Protein AF-A0A3D0H6E4-F1 (afdb_monomer)

Radius of gyration: 16.44 Å; Cα contacts (8 Å, |Δi|>4): 203; chains: 1; bounding box: 37×35×42 Å

Solvent-accessible surface area (backbone atoms only — not comparable to full-atom values): 6927 Å² total; per-residue (Å²): 135,90,64,76,42,82,32,69,51,77,86,51,49,66,57,45,46,75,72,69,49,87,37,74,46,49,56,54,68,48,53,62,53,48,53,51,44,32,73,77,40,76,65,45,61,61,53,48,52,47,41,69,38,87,91,57,66,43,31,79,40,81,30,47,26,72,49,80,49,31,52,49,72,46,36,57,65,31,44,78,74,58,24,47,65,49,30,38,37,50,98,93,40,80,39,70,72,59,67,48,78,43,78,42,30,71,82,22,25,42,30,30,39,22,70,66,86,69,87,66,84

pLDDT: mean 88.7, std 9.12, range [44.66, 97.56]

Nearest PDB structures (foldseek):
  8djb-assembly1_A  TM=7.025E-01  e=7.208E-06  Methanothermobacter thermautotrophicus
  6s5d-assembly1_B-2  TM=4.258E-01  e=9.759E-05  Bacillus subtilis subsp. subtilis str. 168
  4j7c-assembly1_B  TM=4.639E-01  e=3.591E-04  Bacillus subtilis subsp. subtilis str. 168
  6i8v-assembly1_A-2  TM=4.024E-01  e=1.931E-04  Bacillus subtilis subsp. subtilis str. 168
  4xtt-assembly1_B  TM=6.729E-01  e=5.816E-02  Staphylococcus aureus 08BA02176

Foldseek 3Di:
DQDEAEAQDPVCVVVCVVVVNPHYDHVNVVVVVVVVCCVVPPPVVVVVCQAVDPPFHKYKDWAFEAAKDFQLVVQVVQVVVAKGFQWKQPPNDTDGPDDRRDIDGGPITTIIIGGDYDHHD

Mean predicted aligned error: 5.84 Å

Structure (mmCIF, N/CA/C/O backbone):
data_AF-A0A3D0H6E4-F1
#
_entry.id   AF-A0A3D0H6E4-F1
#
loop_
_atom_site.group_PDB
_atom_site.id
_atom_site.type_symbol
_atom_site.label_atom_id
_atom_site.label_alt_id
_atom_site.label_comp_id
_atom_site.label_asym_id
_atom_site.label_entity_id
_atom_site.label_seq_id
_atom_site.pdbx_PDB_ins_code
_atom_site.Cartn_x
_atom_site.Cartn_y
_atom_site.Cartn_z
_atom_site.occupancy
_atom_site.B_iso_or_equiv
_atom_site.auth_seq_id
_atom_site.auth_comp_id
_atom_site.auth_asym_id
_atom_site.auth_atom_id
_atom_site.pdbx_PDB_model_num
ATOM 1 N N . THR A 1 1 ? -3.944 -22.206 -6.076 1.00 44.66 1 THR A N 1
ATOM 2 C CA . THR A 1 1 ? -2.506 -21.943 -6.278 1.00 44.66 1 THR A CA 1
ATOM 3 C C . THR A 1 1 ? -2.350 -20.489 -6.657 1.00 44.66 1 THR A C 1
ATOM 5 O O . THR A 1 1 ? -3.066 -20.068 -7.549 1.00 44.66 1 THR A O 1
ATOM 8 N N . ASN A 1 2 ? -1.515 -19.706 -5.968 1.00 55.31 2 ASN A N 1
ATOM 9 C CA . ASN A 1 2 ? -1.212 -18.332 -6.389 1.00 55.31 2 ASN A CA 1
ATOM 10 C C . ASN A 1 2 ? 0.083 -18.372 -7.205 1.00 55.31 2 ASN A C 1
ATOM 12 O O . ASN A 1 2 ? 1.160 -18.422 -6.617 1.00 55.31 2 ASN A O 1
ATOM 16 N N . THR A 1 3 ? -0.018 -18.392 -8.533 1.00 74.19 3 THR A N 1
ATOM 17 C CA . THR A 1 3 ? 1.152 -18.297 -9.416 1.00 74.19 3 THR A CA 1
ATOM 18 C C . THR A 1 3 ? 1.428 -16.826 -9.698 1.00 74.19 3 THR A C 1
ATOM 20 O O . THR A 1 3 ? 0.522 -16.092 -10.092 1.00 74.19 3 THR A O 1
ATOM 23 N N . VAL A 1 4 ? 2.665 -16.393 -9.468 1.00 77.88 4 VAL A N 1
ATOM 24 C CA . VAL A 1 4 ? 3.139 -15.061 -9.854 1.00 77.88 4 VAL A CA 1
ATOM 25 C C . VAL A 1 4 ? 4.090 -15.243 -11.025 1.00 77.88 4 VAL A C 1
ATOM 27 O O . VAL A 1 4 ? 4.995 -16.072 -10.949 1.00 77.88 4 VAL A O 1
ATOM 30 N N . VAL A 1 5 ? 3.860 -14.501 -12.105 1.00 83.00 5 VAL A N 1
ATOM 31 C CA . VAL A 1 5 ? 4.700 -14.529 -13.305 1.00 83.00 5 VAL A CA 1
ATOM 32 C C . VAL A 1 5 ? 5.403 -13.186 -13.435 1.00 83.00 5 VAL A C 1
ATOM 34 O O . VAL A 1 5 ? 4.761 -12.134 -13.438 1.00 83.00 5 VAL A O 1
ATOM 37 N N . GLU A 1 6 ? 6.727 -13.221 -13.530 1.00 82.00 6 GLU A N 1
ATOM 38 C CA . GLU A 1 6 ? 7.516 -12.041 -13.861 1.00 82.00 6 GLU A CA 1
ATOM 39 C C . GLU A 1 6 ? 7.406 -11.741 -15.362 1.00 82.00 6 GLU A C 1
ATOM 41 O O . GLU A 1 6 ? 7.485 -12.640 -16.200 1.00 82.00 6 GLU A O 1
ATOM 46 N N . CYS A 1 7 ? 7.224 -10.467 -15.703 1.00 83.31 7 CYS A N 1
ATOM 47 C CA . CYS A 1 7 ? 7.142 -9.981 -17.072 1.00 83.31 7 CYS A CA 1
ATOM 48 C C . CYS A 1 7 ? 8.184 -8.882 -17.295 1.00 83.31 7 CYS A C 1
ATOM 50 O O . CYS A 1 7 ? 8.018 -7.752 -16.851 1.00 83.31 7 CYS A O 1
ATOM 52 N N . VAL A 1 8 ? 9.260 -9.182 -18.014 1.00 80.44 8 VAL A N 1
ATOM 53 C CA . VAL A 1 8 ? 10.312 -8.183 -18.265 1.00 80.44 8 VAL A CA 1
ATOM 54 C C . VAL A 1 8 ? 9.889 -7.182 -19.341 1.00 80.44 8 VAL A C 1
ATOM 56 O O . VAL A 1 8 ? 10.204 -6.007 -19.233 1.00 80.44 8 VAL A O 1
ATOM 59 N N . ASP A 1 9 ? 9.137 -7.601 -20.358 1.00 82.44 9 ASP A N 1
ATOM 60 C CA . ASP A 1 9 ? 8.654 -6.710 -21.419 1.00 82.44 9 ASP A CA 1
ATOM 61 C C . ASP A 1 9 ? 7.181 -6.320 -21.186 1.00 82.44 9 ASP A C 1
ATOM 63 O O . ASP A 1 9 ? 6.315 -7.198 -21.223 1.00 82.44 9 ASP A O 1
ATOM 67 N N . PRO A 1 10 ? 6.852 -5.028 -21.006 1.00 77.88 10 PRO A N 1
ATOM 68 C CA . PRO A 1 10 ? 5.478 -4.560 -20.836 1.00 77.88 10 PRO A CA 1
ATOM 69 C C . PRO A 1 10 ? 4.518 -4.985 -21.951 1.00 77.88 10 PRO A C 1
ATOM 71 O O . PRO A 1 10 ? 3.322 -5.134 -21.695 1.00 77.88 10 PRO A O 1
ATOM 74 N N . ALA A 1 11 ? 5.014 -5.168 -23.179 1.00 82.69 11 ALA A N 1
ATOM 75 C CA . ALA A 1 11 ? 4.198 -5.581 -24.319 1.00 82.69 11 ALA A CA 1
ATOM 76 C C . ALA A 1 11 ? 3.696 -7.031 -24.192 1.00 82.69 11 ALA A C 1
ATOM 78 O O . ALA A 1 11 ? 2.684 -7.398 -24.788 1.00 82.69 11 ALA A O 1
ATOM 79 N N . SER A 1 12 ? 4.363 -7.849 -23.374 1.00 82.62 12 SER A N 1
ATOM 80 C CA . SER A 1 12 ? 4.008 -9.254 -23.151 1.00 82.62 12 SER A CA 1
ATOM 81 C C . SER A 1 12 ? 2.923 -9.450 -22.081 1.00 82.62 12 SER A C 1
ATOM 83 O O . SER A 1 12 ? 2.361 -10.541 -21.965 1.00 82.62 12 SER A O 1
ATOM 85 N N . GLU A 1 13 ? 2.571 -8.406 -21.320 1.00 81.06 13 GLU A N 1
ATOM 86 C CA . GLU A 1 13 ? 1.631 -8.504 -20.194 1.00 81.06 13 GLU A CA 1
ATOM 87 C C . GLU A 1 13 ? 0.227 -8.960 -20.635 1.00 81.06 13 GLU A C 1
ATOM 89 O O . GLU A 1 13 ? -0.395 -9.808 -19.991 1.00 81.06 13 GLU A O 1
ATOM 94 N N . GLU A 1 14 ? -0.279 -8.440 -21.759 1.00 79.31 14 GLU A N 1
ATOM 95 C CA . GLU A 1 14 ? -1.615 -8.794 -22.260 1.00 79.31 14 GLU A CA 1
ATOM 96 C C . GLU A 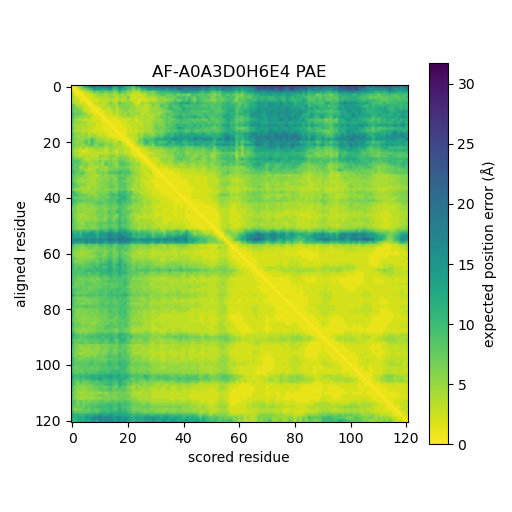1 14 ? -1.691 -10.266 -22.696 1.00 79.31 14 GLU A C 1
ATOM 98 O O . GLU A 1 14 ? -2.694 -10.943 -22.454 1.00 79.31 14 GLU A O 1
ATOM 103 N N . LEU A 1 15 ? -0.616 -10.786 -23.296 1.00 83.06 15 LEU A N 1
ATOM 104 C CA . LEU A 1 15 ? -0.517 -12.185 -23.713 1.00 83.06 15 LEU A CA 1
ATOM 105 C C . LEU A 1 15 ? -0.496 -13.124 -22.503 1.00 83.06 15 LEU A C 1
ATOM 107 O O . LEU A 1 15 ? -1.238 -14.105 -22.477 1.00 83.06 15 LEU A O 1
ATOM 111 N N . LEU A 1 16 ? 0.287 -12.792 -21.473 1.00 81.88 16 LEU A N 1
ATOM 112 C CA . LEU A 1 16 ? 0.340 -13.555 -20.222 1.00 81.88 16 LEU A CA 1
ATOM 113 C C . LEU A 1 16 ? -1.018 -13.578 -19.507 1.00 81.88 16 LEU A C 1
ATOM 115 O O . LEU A 1 16 ? -1.428 -14.616 -18.982 1.00 81.88 16 LEU A O 1
ATOM 119 N N . ARG A 1 17 ? -1.754 -12.460 -19.539 1.00 80.75 17 ARG A N 1
ATOM 120 C CA . ARG A 1 17 ? -3.100 -12.367 -18.957 1.00 80.75 17 ARG A CA 1
ATOM 121 C C . ARG A 1 17 ? -4.088 -13.263 -19.706 1.00 80.75 17 ARG A C 1
ATOM 123 O O . ARG A 1 17 ? -4.845 -13.997 -19.077 1.00 80.75 17 ARG A O 1
ATOM 130 N N . LYS A 1 18 ? -4.040 -13.264 -21.044 1.00 81.94 18 LYS A N 1
ATOM 131 C CA . LYS A 1 18 ? -4.845 -14.165 -21.894 1.00 81.94 18 LYS A CA 1
ATOM 132 C C . LYS A 1 18 ? -4.489 -15.642 -21.701 1.00 81.94 18 LYS A C 1
ATOM 134 O O . LYS A 1 18 ? -5.362 -16.489 -21.848 1.00 81.94 18 LYS A O 1
ATOM 139 N N . ALA A 1 19 ? -3.247 -15.949 -21.331 1.00 82.25 19 ALA A N 1
ATOM 140 C CA . ALA A 1 19 ? -2.793 -17.304 -21.017 1.00 82.25 19 ALA A CA 1
ATOM 141 C C . ALA A 1 19 ? -3.232 -17.807 -19.623 1.00 82.25 19 ALA A C 1
ATOM 143 O O . ALA A 1 19 ? -2.848 -18.905 -19.225 1.00 82.25 19 ALA A O 1
ATOM 144 N N . GLY A 1 20 ? -4.027 -17.028 -18.880 1.00 76.00 20 GLY A N 1
ATOM 145 C CA . GLY A 1 20 ? -4.541 -17.417 -17.564 1.00 76.00 20 GLY A CA 1
ATOM 146 C C . GLY A 1 20 ? -3.583 -17.131 -16.407 1.00 76.00 20 GLY A C 1
ATOM 147 O O . GLY A 1 20 ? -3.721 -17.726 -15.344 1.00 76.00 20 GLY A O 1
ATOM 148 N N . SER A 1 21 ? -2.601 -16.239 -16.590 1.00 77.81 21 SER A N 1
ATOM 149 C CA . SER A 1 21 ? -1.759 -15.784 -15.479 1.00 77.81 21 SER A CA 1
ATOM 150 C C . SER A 1 21 ? -2.503 -14.725 -14.661 1.00 77.81 21 SER A C 1
ATOM 152 O O . SER A 1 21 ? -2.736 -13.615 -15.139 1.00 77.81 21 SER A O 1
ATOM 154 N N . ASP A 1 22 ? -2.854 -15.054 -13.417 1.00 68.31 22 ASP A N 1
ATOM 155 C CA . ASP A 1 22 ? -3.676 -14.187 -12.557 1.00 68.31 22 ASP A CA 1
ATOM 156 C C . ASP A 1 22 ? -2.904 -13.000 -11.959 1.00 68.31 22 ASP A C 1
ATOM 158 O O . ASP A 1 22 ? -3.488 -11.965 -11.628 1.00 68.31 22 ASP A O 1
ATOM 162 N N . ARG A 1 23 ? -1.584 -13.147 -11.773 1.00 77.56 23 ARG A N 1
ATOM 163 C CA . ARG A 1 23 ? -0.717 -12.142 -11.140 1.00 77.56 23 ARG A CA 1
ATOM 164 C C . ARG A 1 23 ? 0.573 -11.979 -11.931 1.00 77.56 23 ARG A C 1
ATOM 166 O O . ARG A 1 23 ? 1.482 -12.798 -11.822 1.00 77.56 23 ARG A O 1
ATOM 173 N N . ILE A 1 24 ? 0.635 -10.910 -12.714 1.00 79.94 24 ILE A N 1
ATOM 174 C CA . ILE A 1 24 ? 1.790 -10.566 -13.542 1.00 79.94 24 ILE A CA 1
ATOM 175 C C . ILE A 1 24 ? 2.475 -9.356 -12.913 1.00 79.94 24 ILE A C 1
ATOM 177 O O . ILE A 1 24 ? 1.818 -8.347 -12.659 1.00 79.94 24 ILE A O 1
ATOM 181 N N . VAL A 1 25 ? 3.776 -9.456 -12.651 1.00 81.44 25 VAL A N 1
ATOM 182 C CA . VAL A 1 25 ? 4.590 -8.339 -12.154 1.00 81.44 25 VAL A CA 1
ATOM 183 C C . VAL A 1 25 ? 5.526 -7.914 -13.272 1.00 81.44 25 VAL A C 1
ATOM 185 O O . VAL A 1 25 ? 6.403 -8.681 -13.661 1.00 81.44 25 VAL A O 1
ATOM 188 N N . CYS A 1 26 ? 5.321 -6.709 -13.811 1.00 80.62 26 CYS A N 1
ATOM 189 C CA . CYS A 1 26 ? 6.162 -6.189 -14.881 1.00 80.62 26 CYS A CA 1
ATOM 190 C C . CYS A 1 26 ? 7.326 -5.363 -14.325 1.00 80.62 26 CYS A C 1
ATOM 192 O O . CYS A 1 26 ? 7.154 -4.176 -14.059 1.00 80.62 26 CYS A O 1
ATOM 194 N N . THR A 1 27 ? 8.485 -5.990 -14.121 1.00 80.06 27 THR A N 1
ATOM 195 C CA . THR A 1 27 ? 9.630 -5.406 -13.399 1.00 80.06 27 THR A CA 1
ATOM 196 C C . THR A 1 27 ? 10.205 -4.172 -14.093 1.00 80.06 27 THR A C 1
ATOM 198 O O . THR A 1 27 ? 10.346 -3.130 -13.459 1.00 80.06 27 THR A O 1
ATOM 201 N N . SER A 1 28 ? 10.373 -4.210 -15.416 1.00 80.75 28 SER A N 1
ATOM 202 C CA . SER A 1 28 ? 10.918 -3.079 -16.190 1.00 80.75 28 SER A CA 1
ATOM 203 C C . SER A 1 28 ? 10.097 -1.786 -16.111 1.00 80.75 28 SER A C 1
ATOM 205 O O . SER A 1 28 ? 10.654 -0.693 -16.225 1.00 80.75 28 SER A O 1
ATOM 207 N N . ARG A 1 29 ? 8.772 -1.870 -15.897 1.00 77.56 29 ARG A N 1
ATOM 208 C CA . ARG A 1 29 ? 7.939 -0.674 -15.669 1.00 77.56 29 ARG A CA 1
ATOM 209 C C . ARG A 1 29 ? 8.301 0.024 -14.365 1.00 77.56 29 ARG A C 1
ATOM 211 O O . ARG A 1 29 ? 8.183 1.245 -14.284 1.00 77.56 29 ARG A O 1
ATOM 218 N N . TYR A 1 30 ? 8.700 -0.739 -13.354 1.00 81.94 30 TYR A N 1
ATOM 219 C CA . TYR A 1 30 ? 9.048 -0.194 -12.052 1.00 81.94 30 TYR A CA 1
ATOM 220 C C . TYR A 1 30 ? 10.454 0.401 -12.044 1.00 81.94 30 TYR A C 1
ATOM 222 O O . TYR A 1 30 ? 10.628 1.430 -11.404 1.00 81.94 30 TYR A O 1
ATOM 230 N N . ASP A 1 31 ? 11.402 -0.132 -12.819 1.00 86.38 31 ASP A N 1
ATOM 231 C CA . ASP A 1 31 ? 12.789 0.362 -12.853 1.00 86.38 31 ASP A CA 1
ATOM 232 C C . ASP A 1 31 ? 12.884 1.853 -13.217 1.00 86.38 31 ASP A C 1
ATOM 234 O O . ASP A 1 31 ? 13.498 2.648 -12.502 1.00 86.38 31 ASP A O 1
ATOM 238 N N . ALA A 1 32 ? 12.226 2.269 -14.305 1.00 85.38 32 ALA A N 1
ATOM 239 C CA . ALA A 1 32 ? 12.264 3.661 -14.761 1.00 85.38 32 ALA A CA 1
ATOM 240 C C . ALA A 1 32 ? 11.555 4.620 -13.789 1.00 85.38 32 ALA A C 1
ATOM 242 O O . ALA A 1 32 ? 12.012 5.746 -13.561 1.00 85.38 32 ALA A O 1
ATOM 243 N N . LEU A 1 33 ? 10.436 4.176 -13.205 1.00 87.50 33 LEU A N 1
ATOM 244 C CA . LEU A 1 33 ? 9.699 4.951 -12.208 1.00 87.50 33 LEU A CA 1
ATOM 245 C C . LEU A 1 33 ? 10.512 5.098 -10.924 1.00 87.50 33 LEU A C 1
ATOM 247 O O . LEU A 1 33 ? 10.591 6.193 -10.377 1.00 87.50 33 LEU A O 1
ATOM 251 N N . PHE A 1 34 ? 11.143 4.019 -10.474 1.00 90.00 34 PHE A N 1
ATOM 252 C CA . PHE A 1 34 ? 11.940 3.989 -9.261 1.00 90.00 34 PHE A CA 1
ATOM 253 C C . PHE A 1 34 ? 13.185 4.866 -9.377 1.00 90.00 34 PHE A C 1
ATOM 255 O O . PHE A 1 34 ? 13.408 5.707 -8.512 1.00 90.00 34 PHE A O 1
ATOM 262 N N . LEU A 1 35 ? 13.915 4.783 -10.497 1.00 91.62 35 LEU A N 1
ATOM 263 C CA . LEU A 1 35 ? 15.041 5.680 -10.769 1.00 91.62 35 LEU A CA 1
ATOM 264 C C . LEU A 1 35 ? 14.606 7.151 -10.751 1.00 91.62 35 LEU A C 1
ATOM 266 O O . LEU A 1 35 ? 15.283 8.000 -10.177 1.00 91.62 35 LEU A O 1
ATOM 270 N N . SER A 1 36 ? 13.455 7.458 -11.355 1.00 93.31 36 SER A N 1
ATOM 271 C CA . SER A 1 36 ? 12.905 8.817 -11.342 1.00 93.31 36 SER A CA 1
ATOM 272 C C . SER A 1 36 ? 12.549 9.276 -9.925 1.00 93.31 36 SER A C 1
ATOM 274 O O . SER A 1 36 ? 12.777 10.434 -9.588 1.00 93.31 36 SER A O 1
ATOM 276 N N . GLN A 1 37 ? 12.000 8.389 -9.088 1.00 93.00 37 GLN A N 1
ATOM 277 C CA . GLN A 1 37 ? 11.677 8.709 -7.697 1.00 93.00 37 GLN A CA 1
ATOM 278 C C . GLN A 1 37 ? 12.924 8.946 -6.852 1.00 93.00 37 GLN A C 1
ATOM 280 O O . GLN A 1 37 ? 12.936 9.925 -6.118 1.00 93.00 37 GLN A O 1
ATOM 285 N N . GLU A 1 38 ? 13.968 8.133 -6.998 1.00 94.62 38 GLU A N 1
ATOM 286 C CA . GLU A 1 38 ? 15.234 8.326 -6.281 1.00 94.62 38 GLU A CA 1
ATOM 287 C C . GLU A 1 38 ? 15.936 9.626 -6.706 1.00 94.62 38 GLU A C 1
ATOM 289 O O . GLU A 1 38 ? 16.457 10.362 -5.874 1.00 94.62 38 GLU A O 1
ATOM 294 N N . LEU A 1 39 ? 15.882 9.981 -7.996 1.00 95.69 39 LEU A N 1
ATOM 295 C CA . LEU A 1 39 ? 16.402 11.267 -8.476 1.00 95.69 39 LEU A CA 1
ATOM 296 C C . LEU A 1 39 ? 15.645 12.471 -7.892 1.00 95.69 39 LEU A C 1
ATOM 298 O O . LEU A 1 39 ? 16.258 13.498 -7.604 1.00 95.69 39 LEU A O 1
ATOM 302 N N . LEU A 1 40 ? 14.318 12.375 -7.760 1.00 95.81 40 LEU A N 1
ATOM 303 C CA . LEU A 1 40 ? 13.474 13.457 -7.239 1.00 95.81 40 LEU A CA 1
ATOM 304 C C . LEU A 1 40 ? 13.487 13.535 -5.709 1.00 95.81 40 LEU A C 1
ATOM 306 O O . LEU A 1 40 ? 13.375 14.623 -5.148 1.00 95.81 40 LEU A O 1
ATOM 310 N N . ASN A 1 41 ? 13.602 12.388 -5.049 1.00 94.88 41 ASN A N 1
ATOM 311 C CA . ASN A 1 41 ? 13.543 12.224 -3.607 1.00 94.88 41 ASN A CA 1
ATOM 312 C C . ASN A 1 41 ? 14.643 11.234 -3.188 1.00 94.88 41 ASN A C 1
ATOM 314 O O . ASN A 1 41 ? 14.350 10.052 -2.997 1.00 94.88 41 ASN A O 1
ATOM 318 N N . PRO A 1 42 ? 15.899 11.695 -3.053 1.00 95.06 42 PRO A N 1
ATOM 319 C CA . PRO A 1 42 ? 16.989 10.829 -2.625 1.00 95.06 42 PRO A CA 1
ATOM 320 C C . PRO A 1 42 ? 16.670 10.167 -1.284 1.00 95.06 42 PRO A C 1
ATOM 322 O O . PRO A 1 42 ? 16.239 10.849 -0.348 1.00 95.06 42 PRO A O 1
ATOM 325 N N . GLY A 1 43 ? 16.881 8.859 -1.191 1.00 93.12 43 GLY A N 1
ATOM 326 C CA . GLY A 1 43 ? 16.539 8.068 -0.010 1.00 93.12 43 GLY A CA 1
ATOM 327 C C . GLY A 1 43 ? 15.280 7.201 -0.154 1.00 93.12 43 GLY A C 1
ATOM 328 O O . GLY A 1 43 ? 14.915 6.466 0.767 1.00 93.12 43 GLY A O 1
ATOM 329 N N . VAL A 1 44 ? 14.553 7.310 -1.274 1.00 92.56 44 VAL A N 1
ATOM 330 C CA . VAL A 1 44 ? 13.353 6.492 -1.522 1.00 92.56 44 VAL A CA 1
ATOM 331 C C . VAL A 1 44 ? 13.730 5.028 -1.688 1.00 92.56 44 VAL A C 1
ATOM 333 O O . VAL A 1 44 ? 12.946 4.160 -1.296 1.00 92.56 44 VAL A O 1
ATOM 336 N N . GLN A 1 45 ? 14.918 4.740 -2.217 1.00 90.62 45 GLN A N 1
ATOM 337 C CA . GLN A 1 45 ? 15.393 3.374 -2.336 1.00 90.62 45 GLN A CA 1
ATOM 338 C C . GLN A 1 45 ? 15.450 2.663 -0.982 1.00 90.62 45 GLN A C 1
ATOM 340 O O . GLN A 1 45 ? 14.858 1.593 -0.851 1.00 90.62 45 GLN A O 1
ATOM 345 N N . GLU A 1 46 ? 16.053 3.265 0.045 1.00 91.00 46 GLU A N 1
ATOM 346 C CA . GLU A 1 46 ? 16.123 2.649 1.372 1.00 91.00 46 GLU A CA 1
ATOM 347 C C . GLU A 1 46 ? 14.735 2.479 2.006 1.00 91.00 46 GLU A C 1
ATOM 349 O O . GLU A 1 46 ? 14.477 1.481 2.681 1.00 91.00 46 GLU A O 1
ATOM 354 N N . VAL A 1 47 ? 13.815 3.423 1.771 1.00 90.12 47 VAL A N 1
ATOM 355 C CA . VAL A 1 47 ? 12.427 3.318 2.254 1.00 90.12 47 VAL A CA 1
ATOM 356 C C . VAL A 1 47 ? 11.707 2.135 1.607 1.00 90.12 47 VAL A C 1
ATOM 358 O O . VAL A 1 47 ? 10.994 1.394 2.287 1.00 90.12 47 VAL A O 1
ATOM 361 N N . MET A 1 48 ? 11.875 1.950 0.297 1.00 89.75 48 MET A N 1
ATOM 362 C CA . MET A 1 48 ? 11.268 0.830 -0.420 1.00 89.75 48 MET A CA 1
ATOM 363 C C . MET A 1 48 ? 11.904 -0.504 -0.024 1.00 89.75 48 MET A C 1
ATOM 365 O O . MET A 1 48 ? 11.172 -1.479 0.136 1.00 89.75 48 MET A O 1
ATOM 369 N N . ASP A 1 49 ? 13.219 -0.541 0.196 1.00 88.50 49 ASP A N 1
ATOM 370 C CA . ASP A 1 49 ? 13.923 -1.731 0.679 1.00 88.50 49 ASP A CA 1
ATOM 371 C C . ASP A 1 49 ? 13.394 -2.179 2.051 1.00 88.50 49 ASP A C 1
ATOM 373 O O . ASP A 1 49 ? 13.115 -3.365 2.236 1.00 88.50 49 ASP A O 1
ATOM 377 N N . ASP A 1 50 ? 13.177 -1.251 2.992 1.00 88.19 50 ASP A N 1
ATOM 378 C CA . ASP A 1 50 ? 12.581 -1.568 4.299 1.00 88.19 50 ASP A CA 1
ATOM 379 C C . ASP A 1 50 ? 11.137 -2.082 4.157 1.00 88.19 50 ASP A C 1
ATOM 381 O O . ASP A 1 50 ? 10.801 -3.144 4.681 1.00 88.19 50 ASP A O 1
ATOM 385 N N . LEU A 1 51 ? 10.296 -1.388 3.378 1.00 88.81 51 LEU A N 1
ATOM 386 C CA . LEU A 1 51 ? 8.876 -1.736 3.213 1.00 88.81 51 LEU A CA 1
ATOM 387 C C . LEU A 1 51 ? 8.628 -3.049 2.457 1.00 88.81 51 LEU A C 1
ATOM 389 O O . LEU A 1 51 ? 7.594 -3.695 2.667 1.00 88.81 51 LEU A O 1
ATOM 393 N N . LEU A 1 52 ? 9.520 -3.416 1.533 1.00 86.56 52 LEU A N 1
ATOM 394 C CA . LEU A 1 52 ? 9.419 -4.637 0.729 1.00 86.56 52 LEU A CA 1
ATOM 395 C C . LEU A 1 52 ? 10.170 -5.818 1.353 1.00 86.56 52 LEU A C 1
ATOM 397 O O . LEU A 1 52 ? 9.978 -6.961 0.924 1.00 86.56 52 LEU A O 1
ATOM 401 N N . SER A 1 53 ? 10.992 -5.573 2.376 1.00 82.31 53 SER A N 1
ATOM 402 C CA . SER A 1 53 ? 11.723 -6.619 3.074 1.00 82.31 53 SER A CA 1
ATOM 403 C C . SER A 1 53 ? 10.788 -7.600 3.794 1.00 82.31 53 SER A C 1
ATOM 405 O O . SER A 1 53 ? 9.878 -7.249 4.551 1.00 82.31 53 SER A O 1
ATOM 407 N N . ALA A 1 54 ? 11.048 -8.893 3.594 1.00 68.81 54 ALA A N 1
ATOM 408 C CA . ALA A 1 54 ? 10.351 -9.971 4.291 1.00 68.81 54 ALA A CA 1
ATOM 409 C C . ALA A 1 54 ? 11.018 -10.369 5.622 1.00 68.81 54 ALA A C 1
ATOM 411 O O . ALA A 1 54 ? 10.484 -11.218 6.337 1.00 68.81 54 ALA A O 1
ATOM 412 N N . THR A 1 55 ? 12.185 -9.807 5.958 1.00 65.00 55 THR A N 1
ATOM 413 C CA . THR A 1 55 ? 13.027 -10.282 7.074 1.00 65.00 55 THR A CA 1
ATOM 414 C C . THR A 1 55 ? 12.693 -9.656 8.434 1.00 65.00 55 THR A C 1
ATOM 416 O O . THR A 1 55 ? 13.310 -10.010 9.438 1.00 65.00 55 THR A O 1
ATOM 419 N N . GLY A 1 56 ? 11.670 -8.800 8.500 1.00 66.81 56 GLY A N 1
ATOM 420 C CA . GLY A 1 56 ? 11.182 -8.136 9.712 1.00 66.81 56 GLY A CA 1
ATOM 421 C C . GLY A 1 56 ? 10.817 -6.678 9.425 1.00 66.81 56 GLY A C 1
ATOM 422 O O . GLY A 1 56 ? 11.018 -6.212 8.313 1.00 66.81 56 GLY A O 1
ATOM 423 N N . GLY A 1 57 ? 10.283 -5.957 10.414 1.00 79.75 57 GLY A N 1
ATOM 424 C CA . GLY A 1 57 ? 9.987 -4.525 10.268 1.00 79.75 57 GLY A CA 1
ATOM 425 C C . GLY A 1 57 ? 8.553 -4.222 9.834 1.00 79.75 57 GLY A C 1
ATOM 426 O O . GLY A 1 57 ? 7.616 -4.872 10.301 1.00 79.75 57 GLY A O 1
ATOM 427 N N . GLN A 1 58 ? 8.383 -3.178 9.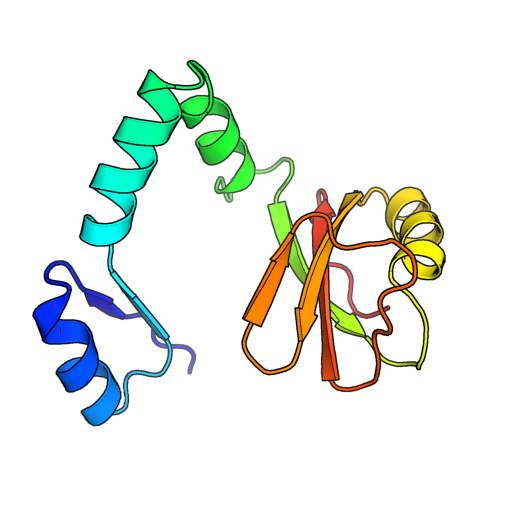026 1.00 90.62 58 GLN A N 1
ATOM 428 C CA . GLN A 1 58 ? 7.090 -2.691 8.546 1.00 90.62 58 GLN A CA 1
ATOM 429 C C . GLN A 1 58 ? 6.791 -3.247 7.151 1.00 90.62 58 GLN A C 1
ATOM 431 O O . GLN A 1 58 ? 7.674 -3.334 6.313 1.00 90.62 58 GLN A O 1
ATOM 436 N N . GLN A 1 59 ? 5.536 -3.602 6.883 1.00 91.88 59 GLN A N 1
ATOM 437 C CA . GLN A 1 59 ? 5.109 -4.149 5.595 1.00 91.88 59 GLN A CA 1
ATOM 438 C C . GLN A 1 59 ? 3.784 -3.553 5.141 1.00 91.88 59 GLN A C 1
ATOM 440 O O . GLN A 1 59 ? 2.947 -3.160 5.957 1.00 91.88 59 GLN A O 1
ATOM 445 N N . LEU A 1 60 ? 3.576 -3.558 3.824 1.00 93.31 60 LEU A N 1
ATOM 446 C CA . LEU A 1 60 ? 2.308 -3.199 3.199 1.00 93.31 60 LEU A CA 1
ATOM 447 C C . LEU A 1 60 ? 1.294 -4.346 3.296 1.00 93.31 60 LEU A C 1
ATOM 449 O O . LEU A 1 60 ? 1.521 -5.461 2.821 1.00 93.31 60 LEU A O 1
ATOM 453 N N . TYR A 1 61 ? 0.119 -4.045 3.842 1.00 93.88 61 TYR A N 1
ATOM 454 C CA . TYR A 1 61 ? -0.997 -4.975 3.954 1.00 93.88 61 TYR A CA 1
ATOM 455 C C . TYR A 1 61 ? -2.249 -4.422 3.285 1.00 93.88 61 TYR A C 1
ATOM 457 O O . TYR A 1 61 ? -2.658 -3.295 3.539 1.00 93.88 61 TYR A O 1
ATOM 465 N N . LEU A 1 62 ? -2.907 -5.264 2.487 1.00 94.69 62 LEU A N 1
ATOM 466 C CA . LEU A 1 62 ? -4.279 -5.046 2.038 1.00 94.69 62 LEU A CA 1
ATOM 467 C C . LEU A 1 62 ? -5.199 -5.889 2.923 1.00 94.69 62 LEU A C 1
ATOM 469 O O . LEU A 1 62 ? -5.136 -7.120 2.866 1.00 94.69 62 LEU A O 1
ATOM 473 N N . THR A 1 63 ? -6.016 -5.230 3.741 1.00 94.88 63 THR A N 1
ATOM 474 C CA . THR A 1 63 ? -6.909 -5.867 4.724 1.00 94.88 63 THR A CA 1
ATOM 475 C C . THR A 1 63 ? -8.357 -5.635 4.326 1.00 94.88 63 THR A C 1
ATOM 477 O O . THR A 1 63 ? -8.738 -4.495 4.074 1.00 94.88 63 THR A O 1
ATOM 480 N N . THR A 1 64 ? -9.151 -6.700 4.244 1.00 94.25 64 THR A N 1
ATOM 481 C CA . THR A 1 64 ? -10.569 -6.621 3.867 1.00 94.25 64 THR A CA 1
ATOM 482 C C . THR A 1 64 ? -11.373 -5.863 4.918 1.00 94.25 64 THR A C 1
ATOM 484 O O . THR A 1 64 ? -11.183 -6.080 6.116 1.00 94.25 64 THR A O 1
ATOM 487 N N . VAL A 1 65 ? -12.275 -5.003 4.449 1.00 94.00 65 VAL A N 1
ATOM 488 C CA . VAL A 1 65 ? -13.261 -4.310 5.281 1.00 94.00 65 VAL A CA 1
ATOM 489 C C . VAL A 1 65 ? -14.554 -5.120 5.322 1.00 94.00 65 VAL A C 1
ATOM 491 O O . VAL A 1 65 ? -15.015 -5.642 4.303 1.00 94.00 65 VAL A O 1
ATOM 494 N N . THR A 1 66 ? -15.128 -5.247 6.515 1.00 91.69 66 THR A N 1
ATOM 495 C CA . THR A 1 66 ? -16.298 -6.099 6.791 1.00 91.69 66 THR A CA 1
ATOM 496 C C . THR A 1 66 ? -17.584 -5.322 7.055 1.00 91.69 66 THR A C 1
ATOM 498 O O . THR A 1 66 ? -18.660 -5.916 7.108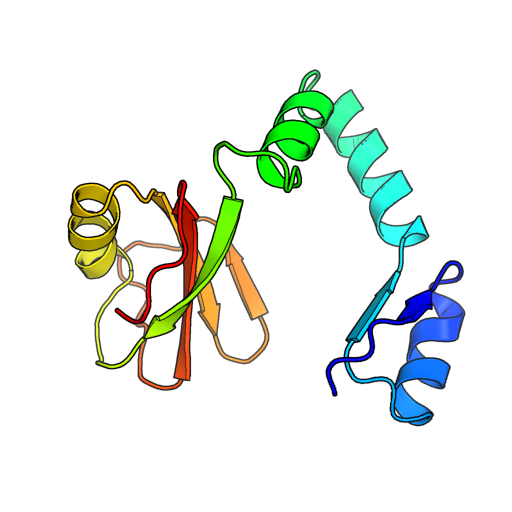 1.00 91.69 66 THR A O 1
ATOM 501 N N . ARG A 1 67 ? -17.492 -3.996 7.192 1.00 92.00 67 ARG A N 1
ATOM 502 C CA . ARG A 1 67 ? -18.609 -3.098 7.505 1.00 92.00 67 ARG A CA 1
ATOM 503 C C . ARG A 1 67 ? -18.519 -1.796 6.714 1.00 92.00 67 ARG A C 1
ATOM 505 O O . ARG A 1 67 ? -17.428 -1.358 6.372 1.00 92.00 67 ARG A O 1
ATOM 512 N N . GLU A 1 68 ? -19.654 -1.143 6.507 1.00 95.56 68 GLU A N 1
ATOM 513 C CA . GLU A 1 68 ? -19.692 0.205 5.932 1.00 95.56 68 GLU A CA 1
ATOM 514 C C . GLU A 1 68 ? -19.118 1.226 6.926 1.00 95.56 68 GLU A C 1
ATOM 516 O O . GLU A 1 68 ? -19.518 1.265 8.094 1.00 95.56 68 GLU A O 1
ATOM 521 N N . THR A 1 69 ? -18.143 2.019 6.482 1.00 95.94 69 THR A N 1
ATOM 522 C CA . THR A 1 69 ? -17.434 3.018 7.298 1.00 95.94 69 THR A CA 1
ATOM 523 C C . THR A 1 69 ? -16.665 3.989 6.393 1.00 95.94 69 THR A C 1
ATOM 525 O O . THR A 1 69 ? -16.818 3.977 5.170 1.00 95.94 69 THR A O 1
ATOM 528 N N . THR A 1 70 ? -15.833 4.848 6.975 1.00 97.25 70 THR A N 1
ATOM 529 C CA . THR A 1 70 ? -14.908 5.718 6.236 1.00 97.25 70 THR A CA 1
ATOM 530 C C . THR A 1 70 ? -13.454 5.406 6.587 1.00 97.25 70 THR A C 1
ATOM 532 O O . THR A 1 70 ? -13.161 4.809 7.628 1.00 97.25 70 THR A O 1
ATOM 535 N N . LEU A 1 71 ? -12.507 5.822 5.739 1.00 96.56 71 LEU A N 1
ATOM 536 C CA . LEU A 1 71 ? -11.079 5.671 6.047 1.00 96.56 71 LEU A CA 1
ATOM 537 C C . LEU A 1 71 ? -10.703 6.357 7.372 1.00 96.56 71 LEU A C 1
ATOM 539 O O . LEU A 1 71 ? -9.938 5.796 8.158 1.00 96.56 71 LEU A O 1
ATOM 543 N N . GLY A 1 72 ? -11.244 7.551 7.629 1.00 96.69 72 GLY A N 1
ATOM 544 C CA . GLY A 1 72 ? -10.983 8.320 8.845 1.00 96.69 72 GLY A CA 1
ATOM 545 C C . GLY A 1 72 ? -11.406 7.577 10.111 1.00 96.69 72 GLY A C 1
ATOM 546 O O . GLY A 1 72 ? -10.648 7.525 11.079 1.00 96.69 72 GLY A O 1
ATOM 547 N N . GLU A 1 73 ? -12.565 6.918 10.077 1.00 96.62 73 GLU A N 1
ATOM 548 C CA . GLU A 1 73 ? -13.055 6.086 11.183 1.00 96.62 73 GLU A CA 1
ATOM 549 C C . GLU A 1 73 ? -12.184 4.844 11.425 1.00 96.62 73 GLU A C 1
ATOM 551 O O . GLU A 1 73 ? -12.062 4.389 12.562 1.00 96.62 73 GLU A O 1
ATOM 556 N N . LEU A 1 74 ? -11.549 4.298 10.383 1.00 94.56 74 LEU A N 1
ATOM 557 C CA . LEU A 1 74 ? -10.649 3.145 10.497 1.00 94.56 74 LEU A CA 1
ATOM 558 C C . LEU A 1 74 ? -9.219 3.512 10.903 1.00 94.56 7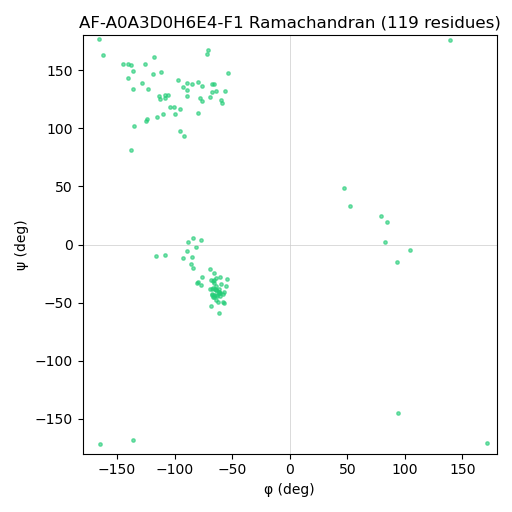4 LEU A C 1
ATOM 560 O O . LEU A 1 74 ? -8.495 2.654 11.417 1.00 94.56 74 LEU A O 1
ATOM 564 N N . ALA A 1 75 ? -8.800 4.765 10.720 1.00 94.25 75 ALA A N 1
ATOM 565 C CA . ALA A 1 75 ? -7.436 5.200 11.012 1.00 94.25 75 ALA A CA 1
ATOM 566 C C . ALA A 1 75 ? -7.060 5.030 12.497 1.00 94.25 75 ALA A C 1
ATOM 568 O O . ALA A 1 75 ? -5.953 4.580 12.801 1.00 94.25 75 ALA A O 1
ATOM 569 N N . GLY A 1 76 ? -7.983 5.340 13.417 1.00 95.00 76 GLY A N 1
ATOM 570 C CA . GLY A 1 76 ? -7.799 5.156 14.863 1.00 95.00 76 GLY A CA 1
ATOM 571 C C . GLY A 1 76 ? -7.580 3.687 15.253 1.00 95.00 76 GLY A C 1
ATOM 572 O O . GLY A 1 76 ? -6.501 3.359 15.750 1.00 95.00 76 GLY A O 1
ATOM 573 N N . PRO A 1 77 ? -8.529 2.782 14.944 1.00 94.12 77 PRO A N 1
ATOM 574 C CA . PRO A 1 77 ? -8.379 1.345 15.179 1.00 94.12 77 PRO A CA 1
ATOM 575 C C . PRO A 1 77 ? -7.131 0.729 14.533 1.00 94.12 77 PRO A C 1
ATOM 577 O O . PRO A 1 77 ? -6.513 -0.166 15.109 1.00 94.12 77 PRO A O 1
ATOM 580 N N . CYS A 1 78 ? -6.728 1.195 13.343 1.00 95.50 78 CYS A N 1
ATOM 581 C CA . CYS A 1 78 ? -5.463 0.775 12.735 1.00 95.50 78 CYS A CA 1
ATOM 582 C C . CYS A 1 78 ? -4.276 1.178 13.615 1.00 95.50 78 CYS A C 1
ATOM 584 O O . CYS A 1 78 ? -3.437 0.336 13.939 1.00 95.50 78 CYS A O 1
ATOM 586 N N . ARG A 1 79 ? -4.231 2.440 14.056 1.00 96.06 79 ARG A N 1
ATOM 587 C CA . ARG A 1 79 ? -3.147 2.967 14.891 1.00 96.06 79 ARG A CA 1
ATOM 588 C C . ARG A 1 79 ? -3.037 2.248 16.231 1.00 96.06 79 ARG A C 1
ATOM 590 O O . ARG A 1 79 ? -1.927 1.924 16.638 1.00 96.06 79 ARG A O 1
ATOM 597 N N . GLU A 1 80 ? -4.158 1.942 16.878 1.00 95.31 80 GLU A N 1
ATOM 598 C CA . GLU A 1 80 ? -4.193 1.158 18.124 1.00 95.31 80 GLU A CA 1
ATOM 599 C C . GLU A 1 80 ? -3.584 -0.238 17.954 1.00 95.31 80 GLU A C 1
ATOM 601 O O . GLU A 1 80 ? -2.924 -0.750 18.857 1.00 95.31 80 GLU A O 1
ATOM 606 N N . LYS A 1 81 ? -3.744 -0.837 16.770 1.00 94.94 81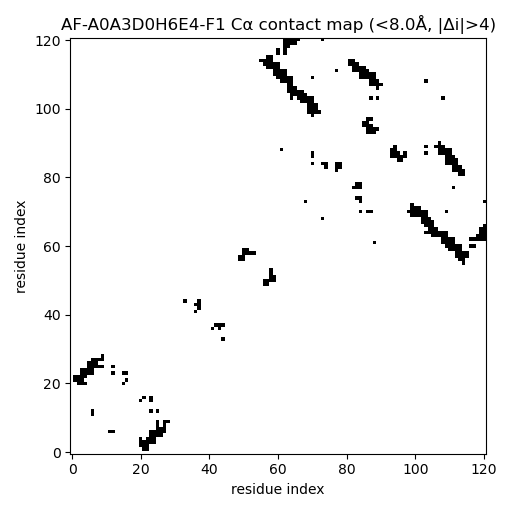 LYS A N 1
ATOM 607 C CA . LYS A 1 81 ? -3.138 -2.127 16.414 1.00 94.94 81 LYS A CA 1
ATOM 608 C C . LYS A 1 81 ? -1.694 -1.998 15.906 1.00 94.94 81 LYS A C 1
ATOM 610 O O . LYS A 1 81 ? -1.114 -2.995 15.487 1.00 94.94 81 LYS A O 1
ATOM 615 N N . GLY A 1 82 ? -1.107 -0.800 15.939 1.00 95.00 82 GLY A N 1
ATOM 616 C CA . GLY A 1 82 ? 0.257 -0.537 15.473 1.00 95.00 82 GLY A CA 1
ATOM 617 C C . GLY A 1 82 ? 0.385 -0.403 13.954 1.00 95.00 82 GLY A C 1
ATOM 618 O O . GLY A 1 82 ? 1.459 -0.660 13.416 1.00 95.00 82 GLY A O 1
ATOM 619 N N . HIS A 1 83 ? -0.698 -0.033 13.267 1.00 96.75 83 HIS A N 1
ATOM 620 C CA . HIS A 1 83 ? -0.728 0.186 11.823 1.00 96.75 83 HIS A CA 1
ATOM 621 C C . HIS A 1 83 ? -0.946 1.655 11.459 1.00 96.75 83 HIS A C 1
ATOM 623 O O . HIS A 1 83 ? -1.690 2.381 12.115 1.00 96.75 83 HIS A O 1
ATOM 629 N N . VAL A 1 84 ? -0.381 2.072 10.331 1.00 96.69 84 VAL A N 1
ATOM 630 C CA . VAL A 1 84 ? -0.711 3.337 9.670 1.00 96.69 84 VAL A CA 1
ATOM 631 C C . VAL A 1 84 ? -1.584 3.031 8.462 1.00 96.69 84 VAL A C 1
ATOM 633 O O . VAL A 1 84 ? -1.149 2.331 7.552 1.00 96.69 84 VAL A O 1
ATOM 636 N N . ALA A 1 85 ? -2.817 3.539 8.440 1.00 96.75 85 ALA A N 1
ATOM 637 C CA . ALA A 1 85 ? -3.656 3.485 7.248 1.00 96.75 85 ALA A CA 1
ATOM 638 C C . ALA A 1 85 ? -3.179 4.539 6.243 1.00 96.75 85 ALA A C 1
ATOM 640 O O . ALA A 1 85 ? -3.102 5.719 6.580 1.00 96.75 85 ALA A O 1
ATOM 641 N N . ILE A 1 86 ? -2.841 4.106 5.028 1.00 97.12 86 ILE A N 1
ATOM 642 C CA . ILE A 1 86 ? -2.267 4.974 3.988 1.00 97.12 86 ILE A CA 1
ATOM 643 C C . ILE A 1 86 ? -3.167 5.107 2.762 1.00 97.12 86 ILE A C 1
ATOM 645 O O . ILE A 1 86 ? -2.887 5.918 1.885 1.00 97.12 86 ILE A O 1
ATOM 649 N N . GLY A 1 87 ? -4.228 4.308 2.660 1.00 97.50 87 GLY A N 1
ATOM 650 C CA . GLY A 1 87 ? -5.093 4.334 1.493 1.00 97.50 87 GLY A CA 1
ATOM 651 C C . GLY A 1 87 ? -6.116 3.215 1.457 1.00 97.50 87 GLY A C 1
ATOM 652 O O . GLY A 1 87 ? -6.293 2.463 2.416 1.00 97.50 87 GLY A O 1
ATOM 653 N N . VAL A 1 88 ? -6.782 3.107 0.314 1.00 97.56 88 VAL A N 1
ATOM 654 C CA . VAL A 1 88 ? -7.868 2.156 0.066 1.00 97.56 88 VAL A CA 1
ATOM 655 C C . VAL A 1 88 ? -7.700 1.504 -1.304 1.00 97.56 88 VAL A C 1
ATOM 657 O O . VAL A 1 88 ? -7.179 2.111 -2.240 1.00 97.56 88 VAL A O 1
ATOM 660 N N . TYR A 1 89 ? -8.157 0.265 -1.423 1.00 96.81 89 TYR A N 1
ATOM 661 C CA . TYR A 1 89 ? -8.320 -0.449 -2.680 1.00 96.81 89 TYR A CA 1
ATOM 662 C C . TYR A 1 89 ? -9.809 -0.704 -2.887 1.00 96.81 89 TYR A C 1
ATOM 664 O O . TYR A 1 89 ? -10.398 -1.517 -2.173 1.00 96.81 89 TYR A O 1
ATOM 672 N N . GLN A 1 90 ? -10.404 -0.010 -3.851 1.00 94.31 90 GLN A N 1
ATOM 673 C CA . GLN A 1 90 ? -11.829 -0.100 -4.155 1.00 94.31 90 GLN A CA 1
ATOM 674 C C . GLN A 1 90 ? -12.037 -0.068 -5.667 1.00 94.31 90 GLN A C 1
ATOM 676 O O . GLN A 1 90 ? -11.303 0.599 -6.396 1.00 94.31 90 GLN A O 1
ATOM 681 N N . ARG A 1 91 ? -13.012 -0.840 -6.159 1.00 88.44 91 ARG A N 1
ATOM 682 C CA . ARG A 1 91 ? -13.366 -0.911 -7.595 1.00 88.44 91 ARG A CA 1
ATOM 683 C C . ARG A 1 91 ? -12.177 -1.201 -8.531 1.00 88.44 91 ARG A C 1
ATOM 685 O O . ARG A 1 91 ? -12.134 -0.724 -9.660 1.00 88.44 91 ARG A O 1
ATOM 692 N N . GLY A 1 92 ? -11.208 -1.988 -8.061 1.00 88.44 92 GLY A N 1
ATOM 693 C CA . GLY A 1 92 ? -10.028 -2.375 -8.839 1.00 88.44 92 GLY A CA 1
ATOM 694 C C . GLY A 1 92 ? -8.886 -1.351 -8.855 1.00 88.44 92 GLY A C 1
ATOM 695 O O . GLY A 1 92 ? -7.870 -1.611 -9.497 1.00 88.44 92 GLY A O 1
ATOM 696 N N . ALA A 1 93 ? -9.019 -0.224 -8.149 1.00 92.38 93 ALA A N 1
ATOM 697 C CA . ALA A 1 93 ? -8.030 0.849 -8.118 1.00 92.38 93 ALA A CA 1
ATOM 698 C C . ALA A 1 93 ? -7.480 1.096 -6.705 1.00 92.38 93 ALA A C 1
ATOM 700 O O . ALA A 1 93 ? -8.184 0.959 -5.704 1.00 92.38 93 ALA A O 1
ATOM 701 N N . VAL A 1 94 ? -6.201 1.479 -6.645 1.00 95.50 94 VAL A N 1
ATOM 702 C CA . VAL A 1 94 ? -5.531 1.960 -5.430 1.00 95.50 94 VAL A CA 1
ATOM 703 C C . VAL A 1 94 ? -5.709 3.471 -5.329 1.00 95.50 94 VAL A C 1
ATOM 705 O O . VAL A 1 94 ? -5.425 4.194 -6.282 1.00 95.50 94 VAL A O 1
ATOM 708 N N . HIS A 1 95 ? -6.082 3.947 -4.145 1.00 96.38 95 HIS A N 1
ATOM 709 C CA . HIS A 1 95 ? -6.063 5.361 -3.790 1.00 96.38 95 HIS A CA 1
ATOM 710 C C . HIS A 1 95 ? -5.214 5.538 -2.529 1.00 96.38 95 HIS A C 1
ATOM 712 O O . HIS A 1 95 ? -5.625 5.129 -1.443 1.00 96.38 95 HIS A O 1
ATOM 718 N N . ILE A 1 96 ? -4.019 6.115 -2.682 1.00 97.00 96 ILE A N 1
ATOM 719 C CA . ILE A 1 96 ? -3.130 6.472 -1.566 1.00 97.00 96 ILE A CA 1
ATOM 720 C C . ILE A 1 96 ? -3.462 7.887 -1.097 1.00 97.00 96 ILE A C 1
ATOM 722 O O . ILE A 1 96 ? -3.704 8.768 -1.917 1.00 97.00 96 ILE A O 1
ATOM 726 N N . ASN A 1 97 ? -3.470 8.080 0.221 1.00 96.88 97 ASN A N 1
ATOM 727 C CA . ASN A 1 97 ? -3.830 9.321 0.900 1.00 96.88 97 ASN A CA 1
ATOM 728 C C . ASN A 1 97 ? -5.141 9.966 0.381 1.00 96.88 97 ASN A C 1
ATOM 730 O O . ASN A 1 97 ? -5.147 11.155 0.050 1.00 96.88 97 ASN A O 1
ATOM 734 N N . PRO A 1 98 ? -6.250 9.209 0.243 1.00 96.81 98 PRO A N 1
ATOM 735 C CA . PRO A 1 98 ? -7.529 9.798 -0.134 1.00 96.81 98 PRO A CA 1
ATOM 736 C C . PRO A 1 98 ? -8.102 10.633 1.031 1.00 96.81 98 PRO A C 1
ATOM 738 O O . PRO A 1 98 ? -7.641 10.501 2.169 1.00 96.81 98 PRO A O 1
ATOM 741 N N . PRO A 1 99 ? -9.137 11.455 0.780 1.00 97.00 99 PRO A N 1
ATOM 742 C CA . PRO A 1 99 ? -9.866 12.152 1.837 1.00 97.00 99 PRO A CA 1
ATOM 743 C C . PRO A 1 99 ? -10.368 11.194 2.920 1.00 97.00 99 PRO A C 1
ATOM 745 O O . PRO A 1 99 ? -10.722 10.0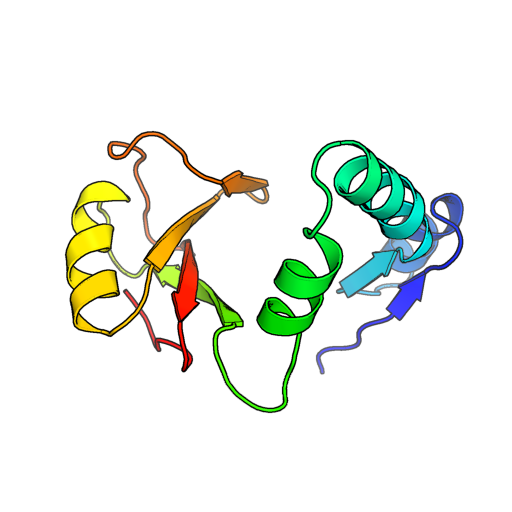48 2.633 1.00 97.00 99 PRO A O 1
ATOM 748 N N . SER A 1 100 ? -10.424 11.666 4.165 1.00 96.81 100 SER A N 1
ATOM 749 C CA . SER A 1 100 ? -10.779 10.823 5.313 1.00 96.81 100 SER A CA 1
ATOM 750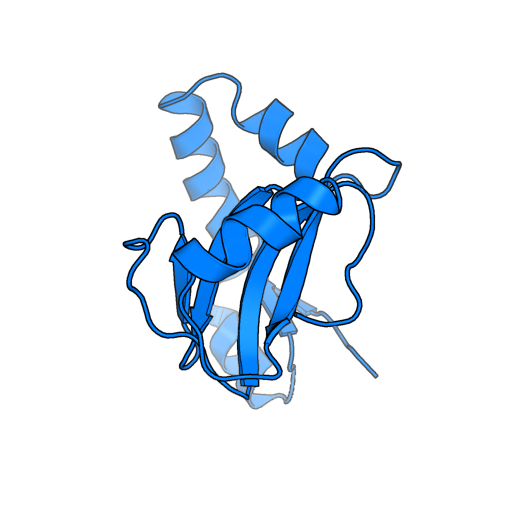 C C . SER A 1 100 ? -12.227 10.324 5.255 1.00 96.81 100 SER A C 1
ATOM 752 O O . SER A 1 100 ? -12.545 9.256 5.771 1.00 96.81 100 SER A O 1
ATOM 754 N N . GLU A 1 101 ? -13.074 11.060 4.542 1.00 97.50 101 GLU A N 1
ATOM 755 C CA . GLU A 1 101 ? -14.502 10.831 4.351 1.00 97.50 101 GLU A CA 1
ATOM 756 C C . GLU A 1 101 ? -14.787 9.795 3.257 1.00 97.50 101 GLU A C 1
ATOM 758 O O . GLU A 1 101 ? -15.950 9.484 2.998 1.00 97.50 101 GLU A O 1
ATOM 763 N N . ILE A 1 102 ? -13.753 9.270 2.582 1.00 96.88 102 ILE A N 1
ATOM 764 C CA . ILE A 1 102 ? -13.947 8.255 1.550 1.00 96.88 102 ILE A CA 1
ATOM 765 C C . ILE A 1 102 ? -14.644 7.036 2.159 1.00 96.88 102 ILE A C 1
ATOM 767 O O . ILE A 1 102 ? -14.158 6.431 3.119 1.00 96.88 102 ILE A O 1
ATOM 771 N N . ALA A 1 103 ? -15.801 6.701 1.593 1.00 96.44 103 ALA A N 1
ATOM 772 C CA . ALA A 1 103 ? -16.555 5.530 1.994 1.00 96.44 103 ALA A CA 1
ATOM 773 C C . ALA A 1 103 ? -15.785 4.262 1.612 1.00 96.44 103 ALA A C 1
ATOM 775 O O . ALA A 1 103 ? -15.200 4.170 0.526 1.00 96.44 103 ALA A O 1
ATOM 776 N N . VAL A 1 104 ? -15.797 3.302 2.527 1.00 95.50 104 VAL A N 1
ATOM 777 C CA . VAL A 1 104 ? -15.240 1.964 2.357 1.00 95.50 104 VAL A CA 1
ATOM 778 C C . VAL A 1 104 ? -16.237 0.967 2.919 1.00 95.50 104 VAL A C 1
ATOM 780 O O . VAL A 1 104 ? -16.787 1.166 4.005 1.00 95.50 104 VAL A O 1
ATOM 783 N N . GLY A 1 105 ? -16.482 -0.090 2.159 1.00 93.00 105 GLY A N 1
ATOM 784 C CA . GLY A 1 105 ? -17.529 -1.048 2.474 1.00 93.00 105 GLY A CA 1
ATOM 785 C C . GLY A 1 105 ? -17.089 -2.489 2.309 1.00 93.00 105 GLY A C 1
ATOM 786 O O . GLY A 1 105 ? -15.906 -2.807 2.147 1.00 93.00 105 GLY A O 1
ATOM 787 N N . GLN A 1 106 ? -18.070 -3.386 2.348 1.00 91.62 106 GLN A N 1
ATOM 788 C CA . GLN A 1 106 ? -17.812 -4.813 2.209 1.00 91.62 106 GLN A CA 1
ATOM 789 C C . GLN A 1 106 ? -17.141 -5.133 0.861 1.00 91.62 106 GLN A C 1
ATOM 791 O O . GLN A 1 106 ? -17.666 -4.837 -0.210 1.00 91.62 106 GLN A O 1
ATOM 796 N N . GLY A 1 107 ? -15.983 -5.795 0.917 1.00 87.94 107 GLY A N 1
ATOM 797 C CA . GLY A 1 107 ? -15.216 -6.197 -0.270 1.00 87.94 107 GLY A CA 1
ATOM 798 C C . GLY A 1 107 ? -14.141 -5.198 -0.705 1.00 87.94 107 GLY A C 1
ATOM 799 O O . GLY A 1 107 ? -13.223 -5.591 -1.434 1.00 87.94 107 GLY A O 1
ATOM 800 N N . ASP A 1 108 ? -14.181 -3.964 -0.197 1.00 95.25 108 ASP A N 1
ATOM 801 C CA . ASP A 1 108 ? -13.050 -3.044 -0.286 1.00 95.25 108 ASP A CA 1
ATOM 802 C C . ASP A 1 108 ? -11.925 -3.490 0.658 1.00 95.25 108 ASP A C 1
ATOM 804 O O . ASP A 1 108 ? -12.103 -4.318 1.563 1.00 95.25 108 ASP A O 1
ATOM 808 N N . ARG A 1 109 ? -10.721 -2.954 0.440 1.00 96.31 109 ARG A N 1
ATOM 809 C CA . ARG A 1 109 ? -9.575 -3.217 1.317 1.00 96.31 109 ARG A CA 1
ATOM 810 C C . ARG A 1 109 ? -8.930 -1.921 1.768 1.00 96.31 109 ARG A C 1
ATOM 812 O O . ARG A 1 109 ? -8.714 -1.026 0.957 1.00 96.31 109 ARG A O 1
ATOM 819 N N . ILE A 1 110 ? -8.537 -1.849 3.034 1.00 96.81 110 ILE A N 1
ATOM 820 C CA . ILE A 1 110 ? -7.643 -0.794 3.517 1.00 96.81 110 ILE A CA 1
ATOM 821 C C . ILE A 1 110 ? -6.205 -1.202 3.252 1.00 96.81 110 ILE A C 1
ATOM 823 O O . ILE A 1 110 ? -5.819 -2.354 3.467 1.00 96.81 110 ILE A O 1
ATOM 827 N N . ILE A 1 111 ? -5.418 -0.231 2.806 1.00 97.25 111 ILE A N 1
ATOM 828 C CA . ILE A 1 111 ? -3.977 -0.346 2.642 1.00 97.25 111 ILE A CA 1
ATOM 829 C C . ILE A 1 111 ? -3.337 0.215 3.909 1.00 97.25 111 ILE A C 1
ATOM 831 O O . ILE A 1 111 ? -3.504 1.396 4.227 1.00 97.25 111 ILE A O 1
ATOM 835 N N . THR A 1 112 ? -2.624 -0.631 4.645 1.00 96.81 112 THR A N 1
ATOM 836 C CA . THR A 1 112 ? -1.923 -0.237 5.869 1.00 96.81 112 THR A CA 1
ATOM 837 C C . THR A 1 112 ? -0.448 -0.602 5.820 1.00 96.81 112 THR A C 1
ATOM 839 O O . THR A 1 112 ? -0.054 -1.531 5.119 1.00 96.81 112 THR A O 1
ATOM 842 N N . ILE A 1 113 ? 0.354 0.121 6.597 1.00 95.88 113 ILE A N 1
ATOM 843 C CA . ILE A 1 113 ? 1.725 -0.243 6.949 1.00 95.88 113 ILE A CA 1
ATOM 844 C C . ILE A 1 113 ? 1.712 -0.724 8.398 1.00 95.88 113 ILE A C 1
ATOM 846 O O . ILE A 1 113 ? 1.159 -0.036 9.254 1.00 95.88 113 ILE A O 1
ATOM 850 N N . GLY A 1 114 ? 2.278 -1.893 8.677 1.00 94.25 114 GLY A N 1
ATOM 851 C CA . GLY A 1 114 ? 2.393 -2.415 10.041 1.00 94.25 114 GLY A CA 1
ATOM 852 C C . GLY A 1 114 ? 3.374 -3.575 10.132 1.00 94.25 114 GLY A C 1
ATOM 853 O O . GLY A 1 114 ? 3.894 -4.037 9.122 1.00 94.25 114 GLY A O 1
ATOM 854 N N . SER A 1 115 ? 3.617 -4.087 11.337 1.00 91.88 115 SER A N 1
ATOM 855 C CA . SER A 1 115 ? 4.577 -5.186 11.533 1.00 91.88 115 SER A CA 1
ATOM 856 C C . SER A 1 115 ? 3.993 -6.584 11.328 1.00 91.88 115 SER A C 1
ATOM 858 O O . SER A 1 115 ? 4.734 -7.556 11.184 1.00 91.88 115 SER A O 1
ATOM 860 N N . LYS A 1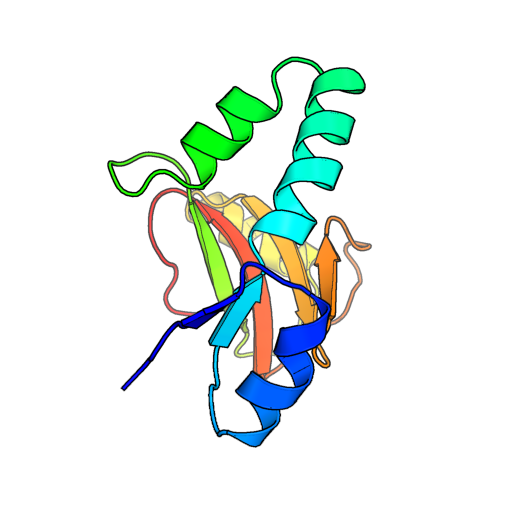 116 ? 2.662 -6.720 11.330 1.00 90.62 116 LYS A N 1
ATOM 861 C CA . LYS A 1 116 ? 1.958 -8.003 11.197 1.00 90.62 116 LYS A CA 1
ATOM 862 C C . LYS A 1 116 ? 0.669 -7.822 10.415 1.00 90.62 116 LYS A C 1
ATOM 864 O O . LYS A 1 116 ? 0.088 -6.752 10.418 1.00 90.62 116 LYS A O 1
ATOM 869 N N . ARG A 1 117 ? 0.175 -8.877 9.775 1.00 91.19 117 ARG A N 1
ATOM 870 C CA . ARG A 1 117 ? -1.107 -8.824 9.062 1.00 91.19 117 ARG A CA 1
ATOM 871 C C . ARG A 1 117 ? -2.274 -8.660 10.040 1.00 91.19 117 ARG A C 1
ATOM 873 O O . ARG A 1 117 ? -2.396 -9.445 10.978 1.00 91.19 117 ARG A O 1
ATOM 880 N N . LEU A 1 118 ? -3.168 -7.711 9.766 1.00 90.50 118 LEU A N 1
ATOM 881 C CA . LEU A 1 118 ? -4.480 -7.646 10.414 1.00 90.50 118 LEU A CA 1
ATOM 882 C C . LEU A 1 118 ? -5.440 -8.650 9.751 1.00 90.50 118 LEU A C 1
ATOM 884 O O . LEU A 1 118 ? -5.404 -8.782 8.526 1.00 90.50 118 LEU A O 1
ATOM 888 N N . PRO A 1 119 ? -6.284 -9.362 10.519 1.00 85.38 119 PRO A N 1
ATOM 889 C CA . PRO A 1 119 ? -7.218 -10.334 9.955 1.00 85.38 119 PRO A CA 1
ATOM 890 C C . PRO A 1 119 ? -8.327 -9.654 9.134 1.00 85.38 119 PRO A C 1
ATOM 892 O O . PRO A 1 119 ? -8.504 -9.984 7.965 1.00 85.38 119 PRO A O 1
ATOM 895 N N . GLU A 1 120 ? -9.019 -8.678 9.726 1.00 83.75 120 GLU A N 1
ATOM 896 C CA . GLU A 1 120 ? -10.113 -7.905 9.123 1.00 83.75 120 GLU A CA 1
ATOM 897 C C . GLU A 1 120 ? -10.365 -6.602 9.909 1.00 83.75 120 GLU A C 1
ATOM 899 O O . GLU A 1 120 ? -9.878 -6.446 11.042 1.00 83.75 120 GLU A O 1
ATOM 904 N N . LEU A 1 121 ? -11.069 -5.654 9.278 1.00 81.00 121 LEU A N 1
ATOM 905 C CA . LEU A 1 121 ? -11.389 -4.318 9.803 1.00 81.00 121 LEU A CA 1
ATOM 906 C C . LEU A 1 121 ? -12.873 -3.950 9.642 1.00 81.00 121 LEU A C 1
ATOM 908 O O . LEU A 1 121 ? -13.530 -4.476 8.709 1.00 81.00 121 LEU A O 1
#

Sequence (121 aa):
TNTVVECVDPASEELLRKAGSDRIVCTSRYDALFLSQELLNPGVQEVMDDLLSATGGQQLYLTTVTRETTLGELAGPCREKGHVAIGVYQRGAVHINPPSEIAVGQGDRI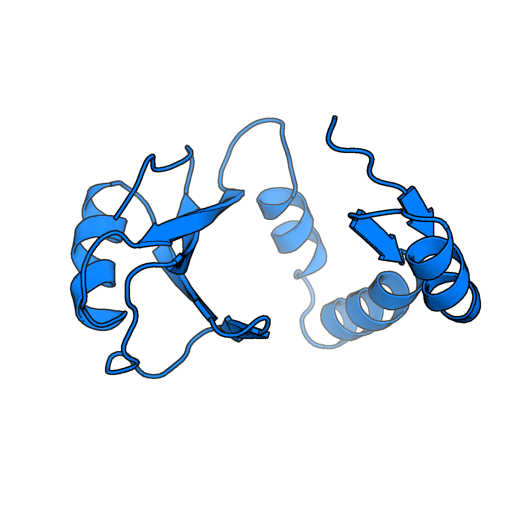ITIGSKRLPEL

Secondary structure (DSSP, 8-state):
---EEE-SSGGGHHHHHHTT-SEEE-HHHHHHHHHHHHHHSTTHHHHHHHHH-SSSS-EEEEEE--S-EEHHHHHHHHHHTT-EEEEEEETTEEEES--TT-EE-TT-EEEEEESS-----